Protein AF-A0AA37RGR0-F1 (afdb_monomer)

pLDDT: mean 70.83, std 10.88, range [36.5, 88.25]

Sequence (116 aa):
MSESHSDIPPELRQLAQSLLDRLDPAVRLAAARATSGSDGKCQQVWCPVCALAALVTGERHPLLTVIAEHSVSLLAVVRAMTDALDQEGTDAPEPPPTDPPQAPGRYEHIPVTVED

Structure (mmCIF, N/CA/C/O backbone):
data_AF-A0AA37RGR0-F1
#
_entry.id   AF-A0AA37RGR0-F1
#
loop_
_atom_site.group_PDB
_atom_site.id
_atom_site.type_symbol
_atom_site.label_atom_id
_atom_site.label_alt_id
_atom_site.label_comp_id
_atom_site.label_asym_id
_atom_site.label_entity_id
_atom_site.label_seq_id
_atom_site.pdbx_PDB_ins_code
_atom_site.Cartn_x
_atom_site.Cartn_y
_atom_site.Cartn_z
_atom_site.occupancy
_atom_site.B_iso_or_equiv
_atom_site.auth_seq_id
_atom_site.auth_comp_id
_atom_site.auth_asym_id
_atom_site.auth_atom_id
_atom_site.pdbx_PDB_model_num
ATOM 1 N N . MET A 1 1 ? 25.110 -13.740 -7.147 1.00 36.50 1 MET A N 1
ATOM 2 C CA . MET A 1 1 ? 24.512 -14.458 -8.290 1.00 36.50 1 MET A CA 1
ATOM 3 C C . MET A 1 1 ? 23.026 -14.152 -8.260 1.00 36.50 1 MET A C 1
ATOM 5 O O . MET A 1 1 ? 22.327 -14.713 -7.430 1.00 36.50 1 MET A O 1
ATOM 9 N N . SER A 1 2 ? 22.585 -13.179 -9.059 1.00 40.78 2 SER A N 1
ATOM 10 C CA . SER A 1 2 ? 21.219 -12.629 -9.024 1.00 40.78 2 SER A CA 1
ATOM 11 C C . SER A 1 2 ? 20.592 -12.626 -10.426 1.00 40.78 2 SER A C 1
ATOM 13 O O . SER A 1 2 ? 19.878 -11.699 -10.778 1.00 40.78 2 SER A O 1
ATOM 15 N N . GLU A 1 3 ? 20.878 -13.639 -11.246 1.00 52.19 3 GLU A N 1
ATOM 16 C CA . GLU A 1 3 ? 20.366 -13.777 -12.624 1.00 52.19 3 GLU A CA 1
ATOM 17 C C . GLU A 1 3 ? 19.110 -14.665 -12.686 1.00 52.19 3 GLU A C 1
ATOM 19 O O . GLU A 1 3 ? 19.064 -15.657 -13.401 1.00 52.19 3 GLU A O 1
ATOM 24 N N . SER A 1 4 ? 18.084 -14.374 -11.884 1.00 50.41 4 SER A N 1
ATOM 25 C CA . SER A 1 4 ? 16.814 -15.133 -11.944 1.00 50.41 4 SER A CA 1
ATOM 26 C C . SER A 1 4 ? 15.549 -14.305 -11.697 1.00 50.41 4 SER A C 1
ATOM 28 O O . SER A 1 4 ? 14.485 -14.870 -11.471 1.00 50.41 4 SER A O 1
ATOM 30 N N . HIS A 1 5 ? 15.627 -12.972 -11.796 1.00 54.62 5 HIS A N 1
ATOM 31 C CA . HIS A 1 5 ? 14.435 -12.108 -11.755 1.00 54.62 5 HIS A CA 1
ATOM 32 C C . HIS A 1 5 ? 14.075 -11.473 -13.108 1.00 54.62 5 HIS A C 1
ATOM 34 O O . HIS A 1 5 ? 13.065 -10.780 -13.184 1.00 54.62 5 HIS A O 1
ATOM 40 N N . SER A 1 6 ? 14.857 -11.704 -14.169 1.00 55.28 6 SER A N 1
ATOM 41 C CA . SER A 1 6 ? 14.632 -11.055 -15.471 1.00 55.28 6 SER A CA 1
ATOM 42 C C . SER A 1 6 ? 13.461 -11.625 -16.277 1.00 55.28 6 SER A C 1
ATOM 44 O O . SER A 1 6 ? 13.015 -10.973 -17.209 1.00 55.28 6 SER A O 1
ATOM 46 N N . ASP A 1 7 ? 12.897 -12.771 -15.890 1.00 59.69 7 ASP A N 1
ATOM 47 C CA . ASP A 1 7 ? 11.792 -13.404 -16.618 1.00 59.69 7 ASP A CA 1
ATOM 48 C C . ASP A 1 7 ? 10.538 -13.525 -15.746 1.00 59.69 7 ASP A C 1
ATOM 50 O O . ASP A 1 7 ? 10.009 -14.616 -15.529 1.00 59.69 7 ASP A O 1
ATOM 54 N N . ILE A 1 8 ? 10.032 -12.408 -15.208 1.00 69.38 8 ILE A N 1
ATOM 55 C CA . ILE A 1 8 ? 8.638 -12.401 -14.747 1.00 69.38 8 ILE A CA 1
ATOM 56 C C . ILE A 1 8 ? 7.747 -12.341 -15.998 1.00 69.38 8 ILE A C 1
ATOM 58 O O . ILE A 1 8 ? 7.770 -11.320 -16.703 1.00 69.38 8 ILE A O 1
ATOM 62 N N . PRO A 1 9 ? 6.956 -13.396 -16.287 1.00 77.44 9 PRO A N 1
ATOM 63 C CA . PRO A 1 9 ? 6.086 -13.421 -17.453 1.00 77.44 9 PRO A CA 1
ATOM 64 C C . PRO A 1 9 ? 5.092 -12.251 -17.394 1.00 77.44 9 PRO A C 1
ATOM 66 O O . PRO A 1 9 ? 4.609 -11.918 -16.304 1.00 77.44 9 PRO A O 1
ATOM 69 N N . PRO A 1 10 ? 4.776 -11.624 -18.543 1.00 78.06 10 PRO A N 1
ATOM 70 C CA . PRO A 1 10 ? 3.974 -10.397 -18.600 1.00 78.06 10 PRO A CA 1
ATOM 71 C C . PRO A 1 10 ? 2.606 -10.550 -17.918 1.00 78.0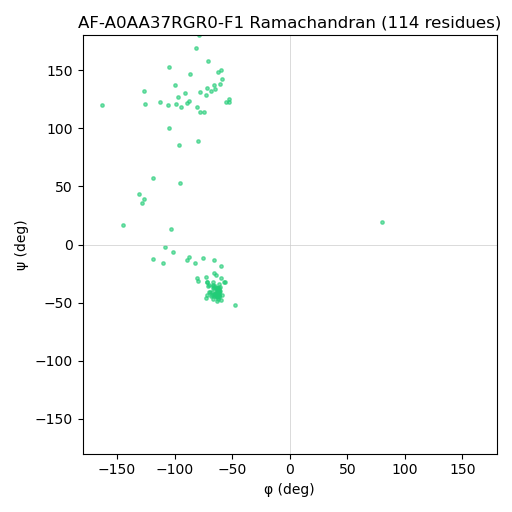6 10 PRO A C 1
ATOM 73 O O . PRO A 1 10 ? 2.146 -9.636 -17.244 1.00 78.06 10 PRO A O 1
ATOM 76 N N . GLU A 1 11 ? 2.021 -11.749 -17.959 1.00 79.69 11 GLU A N 1
ATOM 77 C CA . GLU A 1 11 ? 0.768 -12.090 -17.272 1.00 79.69 11 GLU A CA 1
ATOM 78 C C . GLU A 1 11 ? 0.848 -11.952 -15.738 1.00 79.69 11 GLU A C 1
ATOM 80 O O . GLU A 1 11 ? -0.072 -11.439 -15.098 1.00 79.69 11 GLU A O 1
ATOM 85 N N . LEU A 1 12 ? 1.960 -12.374 -15.116 1.00 81.94 12 LEU A N 1
ATOM 86 C CA . LEU A 1 12 ? 2.148 -12.235 -13.665 1.00 81.94 12 LEU A CA 1
ATOM 87 C C . LEU A 1 12 ? 2.384 -10.777 -13.265 1.00 81.94 12 LEU A C 1
ATOM 89 O O . LEU A 1 12 ? 1.954 -10.365 -12.186 1.00 81.94 12 LEU A O 1
ATOM 93 N N . ARG A 1 13 ? 3.027 -9.989 -14.133 1.00 75.12 13 ARG A N 1
ATOM 94 C CA . ARG A 1 13 ? 3.196 -8.543 -13.934 1.00 75.12 13 ARG A CA 1
ATOM 95 C C . ARG A 1 13 ? 1.869 -7.807 -14.011 1.00 75.12 13 ARG A C 1
ATOM 97 O O . ARG A 1 13 ? 1.556 -7.052 -13.095 1.00 75.12 13 ARG A O 1
ATOM 104 N N . GLN A 1 14 ? 1.062 -8.097 -15.024 1.00 85.19 14 GLN A N 1
ATOM 105 C CA . GLN A 1 14 ? -0.244 -7.470 -15.193 1.00 85.19 14 GLN A CA 1
ATOM 106 C C . GLN A 1 14 ? -1.182 -7.815 -14.026 1.00 85.19 14 GLN A C 1
ATOM 108 O O . GLN A 1 14 ? -1.899 -6.954 -13.508 1.00 85.19 14 GLN A O 1
ATOM 113 N N . LEU A 1 15 ? -1.106 -9.052 -13.520 1.00 85.81 15 LEU A N 1
ATOM 114 C CA . LEU A 1 15 ? -1.780 -9.440 -12.285 1.00 85.81 15 LEU A CA 1
ATOM 115 C C . LEU A 1 15 ? -1.264 -8.642 -11.078 1.00 85.81 15 LEU A C 1
ATOM 117 O O . LEU A 1 15 ? -2.074 -8.119 -10.310 1.00 85.81 15 LEU A O 1
ATOM 121 N N . ALA A 1 16 ? 0.055 -8.518 -10.915 1.00 84.38 16 ALA A N 1
ATOM 122 C CA . ALA A 1 16 ? 0.655 -7.766 -9.817 1.00 84.38 16 ALA A CA 1
ATOM 123 C C . ALA A 1 16 ? 0.265 -6.278 -9.850 1.00 84.38 16 ALA A C 1
ATOM 125 O O . ALA A 1 16 ? -0.140 -5.747 -8.819 1.00 84.38 16 ALA A O 1
ATOM 126 N N . GLN A 1 17 ? 0.297 -5.628 -11.016 1.00 82.81 17 GLN A N 1
ATOM 127 C CA . GLN A 1 17 ? -0.162 -4.246 -11.209 1.00 82.81 17 GLN A CA 1
ATOM 128 C C . GLN A 1 17 ? -1.644 -4.103 -10.852 1.00 82.81 17 GLN A C 1
ATOM 130 O O . GLN A 1 17 ? -2.002 -3.253 -10.038 1.00 82.81 17 GLN A O 1
ATOM 135 N N . SER A 1 18 ? -2.499 -5.009 -11.343 1.00 88.25 18 SER A N 1
ATOM 136 C CA . SER A 1 18 ? -3.933 -4.990 -11.020 1.00 88.25 18 SER A CA 1
ATOM 137 C C . SER A 1 18 ? -4.210 -5.160 -9.520 1.00 88.25 18 SER A C 1
ATOM 139 O O . SER A 1 18 ? -5.155 -4.578 -8.979 1.00 88.25 18 SER A O 1
ATOM 141 N N . LEU A 1 19 ? -3.375 -5.941 -8.827 1.00 86.56 19 LEU A N 1
ATOM 142 C CA . LEU A 1 19 ? -3.454 -6.129 -7.386 1.00 86.56 19 LEU A CA 1
ATOM 143 C C . LEU A 1 19 ? -2.968 -4.873 -6.651 1.00 86.56 19 LEU A C 1
ATOM 145 O O . LEU A 1 19 ? -3.656 -4.405 -5.747 1.00 86.56 19 LEU A O 1
ATOM 149 N N . LEU A 1 20 ? -1.831 -4.296 -7.053 1.00 83.94 20 LEU A N 1
ATOM 150 C CA . LEU A 1 20 ? -1.278 -3.065 -6.476 1.00 83.94 20 LEU A CA 1
ATOM 151 C C . LEU A 1 20 ? -2.239 -1.878 -6.629 1.00 83.94 20 LEU A C 1
ATOM 153 O O . LEU A 1 20 ? -2.418 -1.111 -5.680 1.00 83.94 20 LEU A O 1
ATOM 157 N N . ASP A 1 21 ? -2.915 -1.758 -7.769 1.00 84.50 21 ASP A N 1
ATOM 158 C CA . ASP A 1 21 ? -3.920 -0.717 -8.007 1.00 84.50 21 ASP A CA 1
ATOM 159 C C . ASP A 1 21 ? -5.141 -0.869 -7.101 1.00 84.50 21 ASP A C 1
ATOM 161 O O . ASP A 1 21 ? -5.671 0.116 -6.583 1.00 84.50 21 ASP A O 1
ATOM 165 N N . ARG A 1 22 ? -5.561 -2.108 -6.830 1.00 83.12 22 ARG A N 1
ATOM 166 C CA . ARG A 1 22 ? -6.644 -2.378 -5.873 1.00 83.12 22 ARG A CA 1
ATOM 167 C C . ARG A 1 22 ? -6.222 -2.177 -4.420 1.00 83.12 22 ARG A C 1
ATOM 169 O O . ARG A 1 22 ? -7.073 -1.869 -3.585 1.00 83.12 22 ARG A O 1
ATOM 176 N N . LEU A 1 23 ? -4.941 -2.351 -4.108 1.00 80.38 23 LEU A N 1
ATOM 177 C CA . LEU A 1 23 ? -4.411 -2.179 -2.757 1.00 80.38 23 LEU A CA 1
ATOM 178 C C . LEU A 1 23 ? -4.160 -0.709 -2.402 1.00 80.38 23 LEU A C 1
ATOM 180 O O . LEU A 1 23 ? -4.308 -0.365 -1.232 1.00 80.38 23 LEU A O 1
ATOM 184 N N . ASP A 1 24 ? -3.864 0.171 -3.366 1.00 74.81 24 ASP A N 1
ATOM 185 C CA . ASP A 1 24 ? -3.635 1.609 -3.119 1.00 74.81 24 ASP A CA 1
ATOM 186 C C . ASP A 1 24 ? -4.703 2.284 -2.234 1.00 74.81 24 ASP A C 1
ATOM 188 O O . ASP A 1 24 ? -4.341 2.872 -1.209 1.00 74.81 24 ASP A O 1
ATOM 192 N N . PRO A 1 25 ? -6.017 2.172 -2.530 1.00 79.12 25 PRO A N 1
ATOM 193 C CA . PRO A 1 25 ? -7.046 2.804 -1.706 1.00 79.12 25 PRO A CA 1
ATOM 194 C C . PRO A 1 25 ? -7.128 2.194 -0.303 1.00 79.12 25 PRO A C 1
ATOM 196 O O . PRO A 1 25 ? -7.371 2.915 0.667 1.00 79.12 25 PRO A O 1
ATOM 199 N N . ALA A 1 26 ? -6.890 0.886 -0.168 1.00 71.12 26 ALA A N 1
ATOM 200 C CA . ALA A 1 26 ? -6.874 0.212 1.126 1.00 71.12 26 ALA A CA 1
ATOM 201 C C . ALA A 1 26 ? -5.665 0.647 1.969 1.00 71.12 26 ALA A C 1
ATOM 203 O O . ALA A 1 26 ? -5.818 0.907 3.163 1.00 71.12 26 ALA A O 1
ATOM 204 N N . VAL A 1 27 ? -4.491 0.796 1.349 1.00 73.94 27 VAL A N 1
ATOM 205 C CA . VAL A 1 27 ? -3.263 1.276 1.997 1.00 73.94 27 VAL A CA 1
ATOM 206 C C . VAL A 1 27 ? -3.417 2.732 2.425 1.00 73.94 27 VAL A C 1
ATOM 208 O O . VAL A 1 27 ? -3.119 3.054 3.573 1.00 73.94 27 VAL A O 1
ATOM 211 N N . ARG A 1 28 ? -3.969 3.604 1.571 1.00 75.50 28 ARG A N 1
ATOM 212 C CA . ARG A 1 28 ? -4.271 5.000 1.937 1.00 75.50 28 ARG A CA 1
ATOM 213 C C . ARG A 1 28 ? -5.238 5.090 3.119 1.00 75.50 28 ARG A C 1
ATOM 215 O O . ARG A 1 28 ? -5.019 5.881 4.033 1.00 75.50 28 ARG A O 1
ATOM 222 N N . LEU A 1 29 ? -6.286 4.265 3.13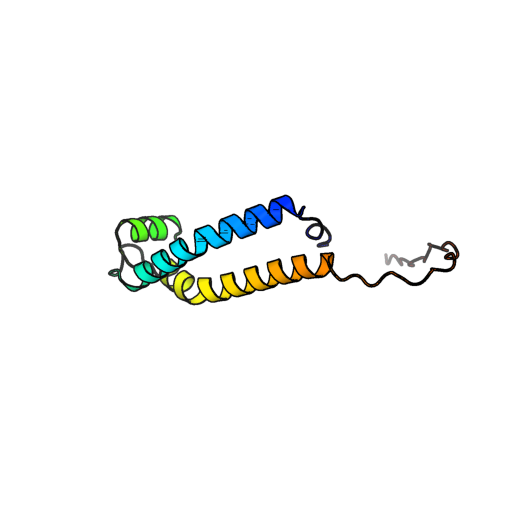0 1.00 71.38 29 LEU A N 1
ATOM 223 C CA . LEU A 1 29 ? -7.258 4.212 4.224 1.00 71.38 29 LEU A CA 1
ATOM 224 C C . LEU A 1 29 ? -6.633 3.670 5.523 1.00 71.38 29 LEU A C 1
ATOM 226 O O . LEU A 1 29 ? -6.916 4.179 6.608 1.00 71.38 29 LEU A O 1
ATOM 230 N N . ALA A 1 30 ? -5.783 2.646 5.424 1.00 64.12 30 ALA A N 1
ATOM 231 C CA . ALA A 1 30 ? -5.056 2.084 6.558 1.00 64.12 30 ALA A CA 1
ATOM 232 C C . ALA A 1 30 ? -4.049 3.090 7.136 1.00 64.12 30 ALA A C 1
ATOM 234 O O . ALA A 1 30 ? -4.006 3.263 8.352 1.00 64.12 30 ALA A O 1
ATOM 235 N N . ALA A 1 31 ? -3.321 3.812 6.280 1.00 65.94 31 ALA A N 1
ATOM 236 C CA . ALA A 1 31 ? -2.424 4.893 6.680 1.00 65.94 31 ALA A CA 1
ATOM 237 C C . ALA A 1 31 ? -3.185 6.026 7.391 1.00 65.94 31 ALA A C 1
ATOM 239 O O . ALA A 1 31 ? -2.766 6.476 8.455 1.00 65.94 31 ALA A O 1
ATOM 240 N N . ALA A 1 32 ? -4.352 6.426 6.872 1.00 66.19 32 ALA A N 1
ATOM 241 C CA . ALA A 1 32 ? -5.206 7.426 7.516 1.00 66.19 32 ALA A CA 1
ATOM 242 C C . ALA A 1 32 ? -5.756 6.957 8.877 1.00 66.19 32 ALA A C 1
ATOM 244 O O . ALA A 1 32 ? -5.865 7.752 9.808 1.00 66.19 32 ALA A O 1
ATOM 245 N N . ARG A 1 33 ? -6.082 5.666 9.033 1.00 62.41 33 ARG A N 1
ATOM 246 C CA . ARG A 1 33 ? -6.497 5.125 10.339 1.00 62.41 33 ARG A CA 1
ATOM 247 C C . ARG A 1 33 ? -5.345 5.050 11.330 1.00 62.41 33 ARG A C 1
ATOM 249 O O . ARG A 1 33 ? -5.543 5.398 12.493 1.00 62.41 33 ARG A O 1
ATOM 256 N N . ALA A 1 34 ? -4.161 4.647 10.875 1.00 59.56 34 ALA A N 1
ATOM 257 C CA . ALA A 1 34 ? -2.974 4.516 11.714 1.00 59.56 34 ALA A CA 1
ATOM 258 C C . ALA A 1 34 ? -2.573 5.841 12.385 1.00 59.56 34 ALA A C 1
ATOM 260 O O . ALA A 1 34 ? -2.063 5.826 13.502 1.00 59.56 34 ALA A O 1
ATOM 261 N N . THR A 1 35 ? -2.863 6.992 11.770 1.00 61.00 35 THR A N 1
ATOM 262 C CA . THR A 1 35 ? -2.586 8.310 12.365 1.00 61.00 35 THR A CA 1
ATOM 263 C C . THR A 1 35 ? -3.657 8.776 13.364 1.00 61.00 35 THR A C 1
ATOM 265 O O . THR A 1 35 ? -3.380 9.644 14.194 1.00 61.00 35 THR A O 1
ATOM 268 N N . SER A 1 36 ? -4.849 8.165 13.362 1.00 58.34 36 SER A N 1
ATOM 269 C CA . SER A 1 36 ? -6.036 8.624 14.113 1.00 58.34 36 SER A CA 1
ATOM 270 C C . SER A 1 36 ? -6.364 7.887 15.432 1.00 58.34 36 SER A C 1
ATOM 272 O O . SER A 1 36 ? -7.264 8.327 16.142 1.00 58.34 36 SER A O 1
ATOM 274 N N . GLY A 1 37 ? -5.669 6.794 15.782 1.00 59.19 37 GLY A N 1
ATOM 275 C CA . GLY A 1 37 ? -5.973 5.964 16.974 1.00 59.19 37 GLY A CA 1
ATOM 276 C C . GLY A 1 37 ? -5.470 6.523 18.317 1.00 59.19 37 GLY A C 1
ATOM 277 O O . GLY A 1 37 ? -4.844 7.565 18.339 1.00 59.19 37 GLY A O 1
ATOM 278 N N . SER A 1 38 ? -5.691 5.855 19.453 1.00 61.88 38 SER A N 1
ATOM 279 C CA . SER A 1 38 ? -5.046 6.157 20.758 1.00 61.88 38 SER A CA 1
ATOM 280 C C . SER A 1 38 ? -3.968 5.118 21.079 1.00 61.88 38 SER A C 1
ATOM 282 O O . SER A 1 38 ? -4.108 3.992 20.618 1.00 61.88 38 SER A O 1
ATOM 284 N N . ASP A 1 39 ? -2.924 5.437 21.853 1.00 64.38 39 ASP A N 1
ATOM 285 C CA . ASP A 1 39 ? -1.816 4.493 22.111 1.00 64.38 39 ASP A CA 1
ATOM 286 C C . ASP A 1 39 ? -2.305 3.124 22.618 1.00 64.38 39 ASP A C 1
ATOM 288 O O . ASP A 1 39 ? -3.067 3.033 23.583 1.00 64.38 39 ASP A O 1
ATOM 292 N N . GLY A 1 40 ? -1.893 2.058 21.923 1.00 66.81 40 GLY A N 1
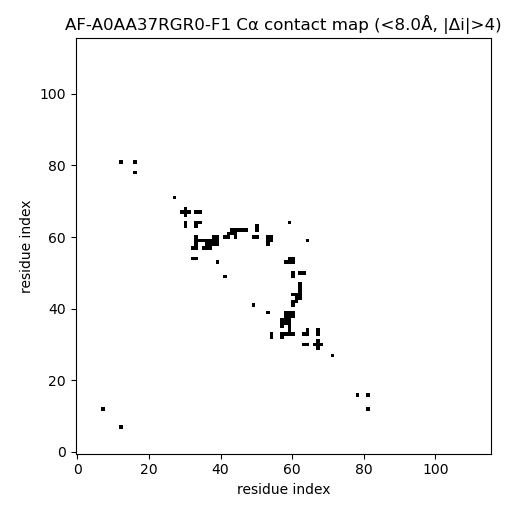ATOM 293 C CA . GLY A 1 40 ? -2.297 0.682 22.205 1.00 66.81 40 GLY A CA 1
ATOM 294 C C . GLY A 1 40 ? -1.516 0.018 23.342 1.00 66.81 40 GLY A C 1
ATOM 295 O O . GLY A 1 40 ? -0.479 0.500 23.800 1.00 66.81 40 GLY A O 1
ATOM 296 N N . LYS A 1 41 ? -2.004 -1.149 23.782 1.00 69.25 41 LYS A N 1
ATOM 297 C CA . LYS A 1 41 ? -1.454 -1.906 24.933 1.00 69.25 41 LYS A CA 1
ATOM 298 C C . LYS A 1 41 ? -0.022 -2.421 24.727 1.00 69.25 41 LYS A C 1
ATOM 300 O O . LYS A 1 41 ? 0.700 -2.626 25.697 1.00 69.25 41 LYS A O 1
ATOM 305 N N . CYS A 1 42 ? 0.389 -2.646 23.478 1.00 68.19 42 CYS A N 1
ATOM 306 C CA . CYS A 1 42 ? 1.750 -3.040 23.122 1.00 68.19 42 CYS A CA 1
ATOM 307 C C . CYS A 1 42 ? 2.432 -1.913 22.343 1.00 68.19 42 CYS A C 1
ATOM 309 O O . CYS A 1 42 ? 1.968 -1.526 21.277 1.00 68.19 42 CYS A O 1
ATOM 311 N N . GLN A 1 43 ? 3.568 -1.440 22.858 1.00 67.38 43 GLN A N 1
ATOM 312 C CA . GLN A 1 43 ? 4.406 -0.403 22.236 1.00 67.38 43 GLN A CA 1
ATOM 313 C C . GLN A 1 43 ? 5.665 -0.992 21.572 1.00 67.38 43 GLN A C 1
ATOM 315 O O . GLN A 1 43 ? 6.609 -0.278 21.243 1.00 67.38 43 GLN A O 1
ATOM 320 N N . GLN A 1 44 ? 5.718 -2.313 21.391 1.00 64.62 44 GLN A N 1
ATOM 321 C CA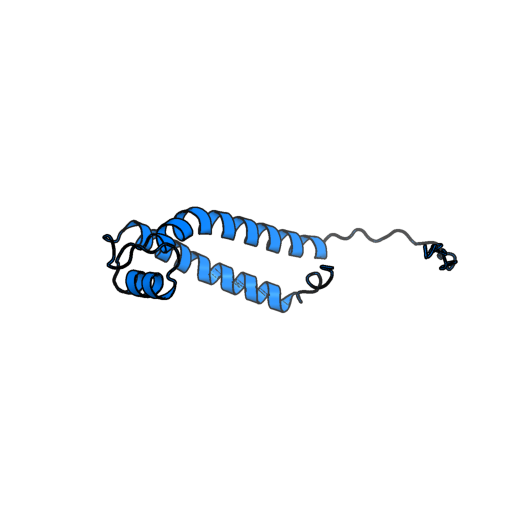 . GLN A 1 44 ? 6.904 -2.994 20.885 1.00 64.62 44 GLN A CA 1
ATOM 322 C C . GLN A 1 44 ? 6.983 -2.867 19.361 1.00 64.62 44 GLN A C 1
ATOM 324 O O . GLN A 1 44 ? 6.117 -3.348 18.636 1.00 64.62 44 GLN A O 1
ATOM 329 N N . VAL A 1 45 ? 8.050 -2.228 18.880 1.00 63.84 45 VAL A N 1
ATOM 330 C CA . VAL A 1 45 ? 8.208 -1.751 17.493 1.00 63.84 45 VAL A CA 1
ATOM 331 C C . VAL A 1 45 ? 8.132 -2.870 16.439 1.00 63.84 45 VAL A C 1
ATOM 333 O O . VAL A 1 45 ? 7.837 -2.586 15.289 1.00 63.84 45 VAL A O 1
ATOM 336 N N . TRP A 1 46 ? 8.309 -4.142 16.818 1.00 69.56 46 TRP A N 1
ATOM 337 C CA . TRP A 1 46 ? 8.346 -5.293 15.901 1.00 69.56 46 TRP A CA 1
ATOM 338 C C . TRP A 1 46 ? 7.370 -6.428 16.276 1.00 69.56 46 TRP A C 1
ATOM 340 O O . TRP A 1 46 ? 7.710 -7.603 16.184 1.00 69.56 46 TRP A O 1
ATOM 350 N N . CYS A 1 47 ? 6.155 -6.125 16.744 1.00 78.94 47 CYS A N 1
ATOM 351 C CA . CYS A 1 47 ? 5.132 -7.165 16.927 1.00 78.94 47 CYS A CA 1
ATOM 352 C C . CYS A 1 47 ? 4.050 -7.103 15.828 1.00 78.94 47 CYS A C 1
ATOM 354 O O . CYS A 1 47 ? 3.130 -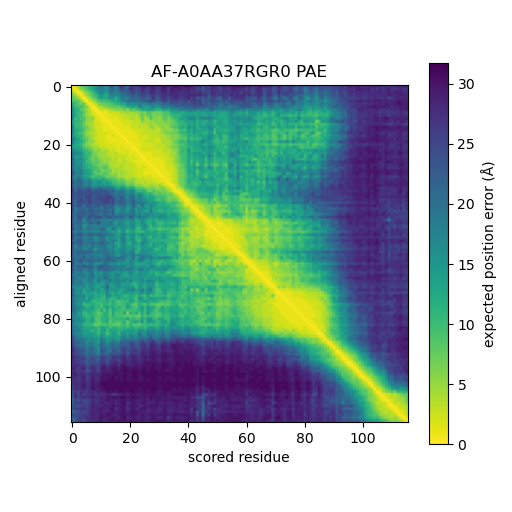6.286 15.933 1.00 78.94 47 CYS A O 1
ATOM 356 N N . PRO A 1 48 ? 4.105 -7.962 14.789 1.00 76.44 48 PRO A N 1
ATOM 357 C CA . PRO A 1 48 ? 3.153 -7.918 13.675 1.00 76.44 48 PRO A CA 1
ATOM 358 C C . PRO A 1 48 ? 1.722 -8.285 14.094 1.00 76.44 48 PRO A C 1
ATOM 360 O O . PRO A 1 48 ? 0.765 -7.717 13.576 1.00 76.44 48 PRO A O 1
ATOM 363 N N . VAL A 1 49 ? 1.555 -9.177 15.074 1.00 83.19 49 VAL A N 1
ATOM 364 C CA . VAL A 1 49 ? 0.231 -9.576 15.580 1.00 83.19 49 VAL A CA 1
ATOM 365 C C . VAL A 1 49 ? -0.414 -8.451 16.392 1.00 83.19 49 VAL A C 1
ATOM 367 O O . VAL A 1 49 ? -1.588 -8.151 16.188 1.00 83.19 49 VAL A O 1
ATOM 370 N N . CYS A 1 50 ? 0.345 -7.784 17.269 1.00 78.44 50 CYS A N 1
ATOM 371 C CA . CYS A 1 50 ? -0.169 -6.651 18.043 1.00 78.44 50 CYS A CA 1
ATOM 372 C C . CYS A 1 50 ? -0.496 -5.449 17.155 1.00 78.44 50 CYS A C 1
ATOM 374 O O . CYS A 1 50 ? -1.490 -4.777 17.406 1.00 78.44 50 CYS A O 1
ATOM 376 N N . ALA A 1 51 ? 0.285 -5.211 16.097 1.00 76.00 51 ALA A N 1
ATOM 377 C CA . ALA A 1 51 ? -0.043 -4.208 15.091 1.00 76.00 51 ALA A CA 1
ATOM 378 C C . ALA A 1 51 ? -1.373 -4.534 14.385 1.00 76.00 51 ALA A C 1
ATOM 380 O O . ALA A 1 51 ? -2.224 -3.659 14.255 1.00 76.00 51 ALA A O 1
ATOM 381 N N . LEU A 1 52 ? -1.595 -5.794 13.988 1.00 76.38 52 LEU A N 1
ATOM 382 C CA . LEU A 1 52 ? -2.847 -6.209 13.347 1.00 76.38 52 LEU A CA 1
ATOM 383 C C . LEU A 1 52 ? -4.050 -6.095 14.298 1.00 76.38 52 LEU A C 1
ATOM 385 O O . LEU A 1 52 ? -5.106 -5.604 13.907 1.00 76.38 52 LEU A O 1
ATOM 389 N N . ALA A 1 53 ? -3.882 -6.509 15.556 1.00 79.00 53 ALA A N 1
ATOM 390 C CA . ALA A 1 53 ? -4.914 -6.395 16.582 1.00 79.00 53 ALA A CA 1
ATOM 391 C C . ALA A 1 53 ? -5.260 -4.926 16.876 1.00 79.00 53 ALA A C 1
ATOM 393 O O . ALA A 1 53 ? -6.438 -4.578 16.892 1.00 79.00 53 ALA A O 1
ATOM 394 N N . ALA A 1 54 ? -4.246 -4.066 17.028 1.00 76.38 54 ALA A N 1
ATOM 395 C CA . ALA A 1 54 ? -4.419 -2.629 17.224 1.00 76.38 54 ALA A CA 1
ATOM 396 C C . ALA A 1 54 ? -5.127 -1.971 16.029 1.00 76.38 54 ALA A C 1
ATOM 398 O O . ALA A 1 54 ? -6.020 -1.149 16.214 1.00 76.38 54 ALA A O 1
ATOM 399 N N . LEU A 1 55 ? -4.808 -2.388 14.799 1.00 73.50 55 LEU A N 1
ATOM 400 C CA . LEU A 1 55 ? -5.483 -1.903 13.595 1.00 73.50 55 LEU A CA 1
ATOM 401 C C . LEU A 1 55 ? -6.982 -2.250 13.584 1.00 73.50 55 LEU A C 1
ATOM 403 O O . LEU A 1 55 ? -7.795 -1.416 13.187 1.00 73.50 55 LEU A O 1
ATOM 407 N N . VAL A 1 56 ? -7.354 -3.457 14.024 1.00 81.19 56 VAL A N 1
ATOM 408 C CA . VAL A 1 56 ? -8.762 -3.888 14.109 1.00 81.19 56 VAL A CA 1
ATOM 409 C C . VAL A 1 56 ? -9.511 -3.140 15.215 1.00 81.19 56 VAL A C 1
ATOM 411 O O . VAL A 1 56 ? -10.689 -2.828 15.047 1.00 81.19 56 VAL A O 1
ATOM 414 N N . THR A 1 57 ? -8.846 -2.823 16.329 1.00 78.19 57 THR A N 1
ATOM 415 C CA . THR A 1 57 ? -9.459 -2.105 17.457 1.00 78.19 57 THR A CA 1
ATOM 416 C C . THR A 1 57 ? -9.406 -0.579 17.334 1.00 78.19 57 THR A C 1
ATOM 418 O O . THR A 1 57 ? -10.096 0.105 18.087 1.00 78.19 57 THR A O 1
ATOM 421 N N . GLY A 1 58 ? -8.643 -0.034 16.380 1.00 70.56 58 GLY A N 1
ATOM 422 C CA . GLY A 1 58 ? -8.450 1.411 16.205 1.00 70.56 58 GLY A CA 1
ATOM 423 C C . GLY A 1 58 ? -7.418 2.024 17.161 1.00 70.56 58 GLY A C 1
ATOM 424 O O . GLY A 1 58 ? -7.417 3.234 17.382 1.00 70.56 58 GLY A O 1
ATOM 425 N N . GLU A 1 59 ? -6.544 1.204 17.739 1.00 76.81 59 GLU A N 1
ATOM 426 C CA . GLU A 1 59 ? -5.438 1.625 18.601 1.00 76.81 59 GLU A CA 1
ATOM 427 C C . GLU A 1 59 ? -4.186 1.964 17.752 1.00 76.81 59 GLU A C 1
ATOM 429 O O . GLU A 1 59 ? -3.929 1.356 16.710 1.00 76.81 59 GLU A O 1
ATOM 434 N N . ARG A 1 60 ? -3.375 2.941 18.185 1.00 66.56 60 ARG A N 1
ATOM 435 C CA . ARG A 1 60 ? -2.082 3.294 17.573 1.00 66.56 60 ARG A CA 1
ATOM 436 C C . ARG A 1 60 ? -1.013 2.286 17.991 1.00 66.56 60 ARG A C 1
ATOM 438 O O . ARG A 1 60 ? -0.837 2.016 19.178 1.00 66.56 60 ARG A O 1
ATOM 445 N N . HIS A 1 61 ? -0.263 1.772 17.017 1.00 76.12 61 HIS A N 1
ATOM 446 C CA . HIS A 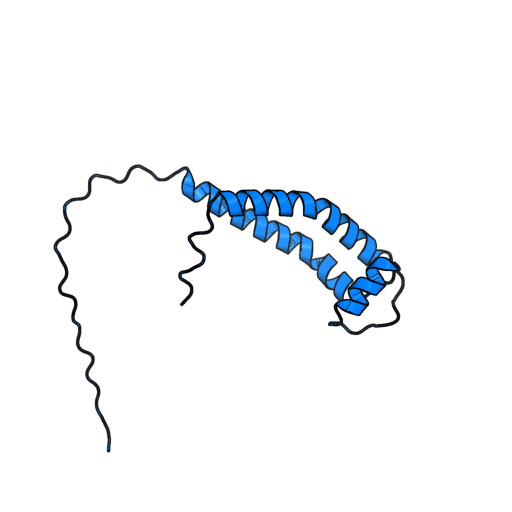1 61 ? 0.904 0.920 17.245 1.00 76.12 61 HIS A CA 1
ATOM 447 C C . HIS A 1 61 ? 2.113 1.502 16.495 1.00 76.12 61 HIS A C 1
ATOM 449 O O . HIS A 1 61 ? 1.981 1.798 15.307 1.00 76.12 61 HIS A O 1
ATOM 455 N N . PRO A 1 62 ? 3.297 1.632 17.125 1.00 73.12 62 PRO A N 1
ATOM 456 C CA . PRO A 1 62 ? 4.453 2.318 16.533 1.00 73.12 62 PRO A CA 1
ATOM 457 C C . PRO A 1 62 ? 4.901 1.728 15.185 1.00 73.12 62 PRO 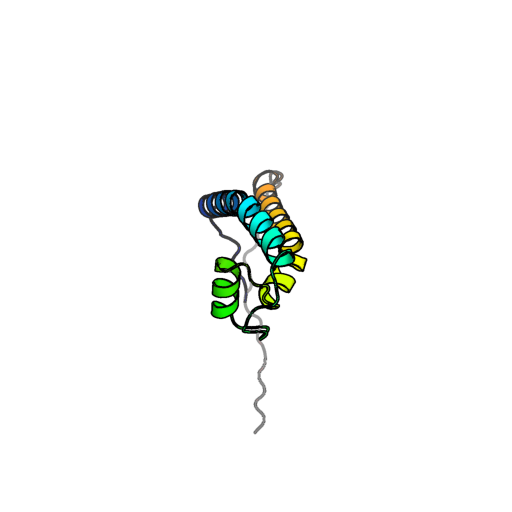A C 1
ATOM 459 O O . PRO A 1 62 ? 5.313 2.463 14.295 1.00 73.12 62 PRO A O 1
ATOM 462 N N . LEU A 1 63 ? 4.736 0.414 14.991 1.00 71.69 63 LEU A N 1
ATOM 463 C CA . LEU A 1 63 ? 4.987 -0.261 13.707 1.00 71.69 63 LEU A CA 1
ATOM 464 C C . LEU A 1 63 ? 4.068 0.268 12.578 1.00 71.69 63 LEU A C 1
ATOM 466 O O . LEU A 1 63 ? 4.518 0.479 11.456 1.00 71.69 63 LEU A O 1
ATOM 470 N N . LEU A 1 64 ? 2.788 0.536 12.869 1.00 71.56 64 LEU A N 1
ATOM 471 C CA . LEU A 1 64 ? 1.831 1.042 11.874 1.00 71.56 64 LEU A CA 1
ATOM 472 C C . LEU A 1 64 ? 2.124 2.491 11.481 1.00 71.56 64 LEU A C 1
ATOM 474 O O . LEU A 1 64 ? 1.958 2.839 10.315 1.00 71.56 64 LEU A O 1
ATOM 478 N N . THR A 1 65 ? 2.583 3.312 12.427 1.00 73.19 65 THR A N 1
ATOM 479 C CA . THR A 1 65 ? 2.975 4.703 12.164 1.00 73.19 65 THR A CA 1
ATOM 480 C C . THR A 1 65 ? 4.153 4.763 11.194 1.00 73.19 65 THR A C 1
ATOM 482 O O . THR A 1 65 ? 4.063 5.429 10.169 1.00 73.19 65 THR A O 1
ATOM 485 N N . VAL A 1 66 ? 5.208 3.978 11.442 1.00 76.06 66 VAL A N 1
ATOM 486 C CA . VAL A 1 66 ? 6.395 3.932 10.568 1.00 76.06 66 VAL A CA 1
ATOM 487 C C . VAL A 1 66 ? 6.051 3.413 9.167 1.00 76.06 66 VAL A C 1
ATOM 489 O O . VAL A 1 66 ? 6.548 3.937 8.169 1.00 76.06 66 VAL A O 1
ATOM 492 N N . ILE A 1 67 ? 5.170 2.409 9.065 1.00 75.12 67 ILE A N 1
ATOM 493 C CA . ILE A 1 67 ? 4.681 1.940 7.760 1.00 75.12 67 ILE A CA 1
ATOM 494 C C . ILE A 1 67 ? 3.887 3.047 7.060 1.00 75.12 67 ILE A C 1
ATOM 496 O O . ILE A 1 67 ? 4.087 3.267 5.869 1.00 75.12 67 ILE A O 1
ATOM 500 N N . ALA A 1 68 ? 3.006 3.763 7.760 1.00 72.06 68 ALA A N 1
ATOM 501 C CA . ALA A 1 68 ? 2.226 4.846 7.162 1.00 72.06 68 ALA A CA 1
ATOM 502 C C . ALA A 1 68 ? 3.120 5.981 6.625 1.00 72.06 68 ALA A C 1
ATOM 504 O O . ALA A 1 68 ? 2.841 6.507 5.549 1.00 72.06 68 ALA A O 1
ATOM 505 N N . GLU A 1 69 ? 4.214 6.300 7.319 1.00 75.88 69 GLU A N 1
ATOM 506 C CA . GLU A 1 69 ? 5.146 7.376 6.953 1.00 75.88 69 GLU A CA 1
ATOM 507 C C . GLU A 1 69 ? 5.867 7.124 5.617 1.00 75.88 69 GLU A C 1
ATOM 509 O O . GLU A 1 69 ? 6.101 8.048 4.837 1.00 75.88 69 GLU A O 1
ATOM 514 N N . HIS A 1 70 ? 6.222 5.866 5.337 1.00 82.31 70 HIS A N 1
ATOM 515 C CA . HIS A 1 70 ? 7.104 5.527 4.213 1.00 82.31 70 HIS A CA 1
ATOM 516 C C . HIS A 1 70 ? 6.472 4.623 3.147 1.00 82.31 70 HIS A C 1
ATOM 518 O O . HIS A 1 70 ? 7.025 4.492 2.053 1.00 82.31 70 HIS A O 1
ATOM 524 N N . SER A 1 71 ? 5.310 4.022 3.419 1.00 77.75 71 SER A N 1
ATOM 525 C CA . SER A 1 71 ? 4.660 3.076 2.496 1.00 77.75 71 SER A CA 1
ATOM 526 C C . SER A 1 71 ? 4.280 3.705 1.160 1.00 77.75 71 SER A C 1
ATOM 528 O O . SER A 1 71 ? 4.442 3.056 0.133 1.00 77.75 71 SER A O 1
ATOM 530 N N . VAL A 1 72 ? 3.827 4.962 1.146 1.00 79.38 72 VAL A N 1
ATOM 531 C CA . VAL A 1 72 ? 3.391 5.640 -0.088 1.00 79.38 72 VAL A CA 1
ATOM 532 C C . VAL A 1 72 ? 4.568 5.904 -1.027 1.00 79.38 72 VAL A C 1
ATOM 534 O O . VAL A 1 72 ? 4.477 5.622 -2.221 1.00 79.38 72 VAL A O 1
ATOM 537 N N . SER A 1 73 ? 5.693 6.385 -0.491 1.00 84.25 73 SER A N 1
ATOM 538 C CA . SER A 1 73 ? 6.918 6.605 -1.268 1.00 84.25 73 SER A CA 1
ATOM 539 C C . SER A 1 73 ? 7.468 5.292 -1.819 1.00 84.25 73 SER A C 1
ATOM 541 O O . SER A 1 73 ? 7.863 5.227 -2.980 1.00 84.25 73 SER A O 1
ATOM 543 N N . LEU A 1 74 ? 7.436 4.226 -1.013 1.00 84.00 74 LEU A N 1
ATOM 544 C CA . LEU A 1 74 ? 7.855 2.898 -1.452 1.00 84.00 74 LEU A CA 1
ATOM 545 C C . LEU A 1 74 ? 6.963 2.366 -2.587 1.00 84.00 74 LEU A C 1
ATOM 547 O O . LEU A 1 74 ? 7.479 1.873 -3.586 1.00 84.00 74 LEU A O 1
ATOM 551 N N . LEU A 1 75 ? 5.638 2.513 -2.475 1.00 83.62 75 LEU A N 1
ATOM 552 C CA . LEU A 1 75 ? 4.683 2.090 -3.508 1.00 83.62 75 LEU A CA 1
ATOM 553 C C . LEU A 1 75 ? 4.871 2.857 -4.822 1.00 83.62 75 LEU A C 1
ATOM 555 O O . LEU A 1 75 ? 4.767 2.267 -5.894 1.00 83.62 75 LEU A O 1
ATOM 559 N N . ALA A 1 76 ? 5.184 4.153 -4.751 1.00 86.06 76 ALA A N 1
ATOM 560 C CA . ALA A 1 76 ? 5.489 4.961 -5.930 1.00 86.06 76 ALA A CA 1
ATOM 561 C C . ALA A 1 76 ? 6.756 4.473 -6.656 1.00 86.06 76 ALA A C 1
ATOM 563 O O . ALA A 1 76 ? 6.752 4.365 -7.880 1.00 86.06 76 ALA A O 1
ATOM 564 N N . VAL A 1 77 ? 7.811 4.123 -5.912 1.00 87.88 77 VAL A N 1
ATOM 565 C CA . VAL A 1 77 ? 9.048 3.566 -6.486 1.00 87.88 77 VAL A CA 1
ATOM 566 C C . VAL A 1 77 ? 8.791 2.208 -7.143 1.00 87.88 77 VAL A C 1
ATOM 568 O O . VAL A 1 77 ? 9.248 1.984 -8.260 1.00 87.88 77 VAL A O 1
ATOM 571 N N . VAL A 1 78 ? 8.023 1.325 -6.497 1.00 86.50 78 VAL A N 1
ATOM 572 C CA . VAL A 1 78 ? 7.673 0.011 -7.066 1.00 86.50 78 VAL A CA 1
ATOM 573 C C . VAL A 1 78 ? 6.881 0.162 -8.368 1.00 86.50 78 VAL A C 1
ATOM 575 O O . VAL A 1 78 ? 7.187 -0.536 -9.330 1.00 86.50 78 VAL A O 1
ATOM 578 N N . ARG A 1 79 ? 5.925 1.101 -8.440 1.00 83.50 79 ARG A N 1
ATOM 579 C CA . ARG A 1 79 ? 5.188 1.387 -9.685 1.00 83.50 79 ARG A CA 1
ATOM 580 C C . ARG A 1 79 ? 6.089 1.914 -10.796 1.00 83.50 79 ARG A C 1
ATOM 582 O O . ARG A 1 79 ? 6.013 1.440 -11.920 1.00 83.50 79 ARG A O 1
ATOM 589 N N . ALA A 1 80 ? 6.983 2.845 -10.470 1.00 85.12 80 ALA A N 1
ATOM 590 C CA . ALA A 1 80 ? 7.936 3.368 -11.443 1.00 85.12 80 ALA A CA 1
ATOM 591 C C . ALA A 1 80 ? 8.856 2.264 -11.994 1.00 85.12 80 ALA A C 1
ATOM 593 O O . ALA A 1 80 ? 9.171 2.261 -13.180 1.00 85.12 80 ALA A O 1
ATOM 594 N N . MET A 1 81 ? 9.256 1.303 -11.153 1.00 83.88 81 MET A N 1
ATOM 595 C CA . MET A 1 81 ? 10.024 0.136 -11.593 1.00 83.88 81 MET A CA 1
ATOM 596 C C . MET A 1 81 ? 9.201 -0.785 -12.498 1.00 83.88 81 MET A C 1
ATOM 598 O O . MET A 1 81 ? 9.719 -1.224 -13.519 1.00 83.88 81 MET A O 1
ATOM 602 N N . THR A 1 82 ? 7.935 -1.069 -12.169 1.00 82.56 82 THR A N 1
ATOM 603 C CA . THR A 1 82 ? 7.083 -1.892 -13.046 1.00 82.56 82 THR A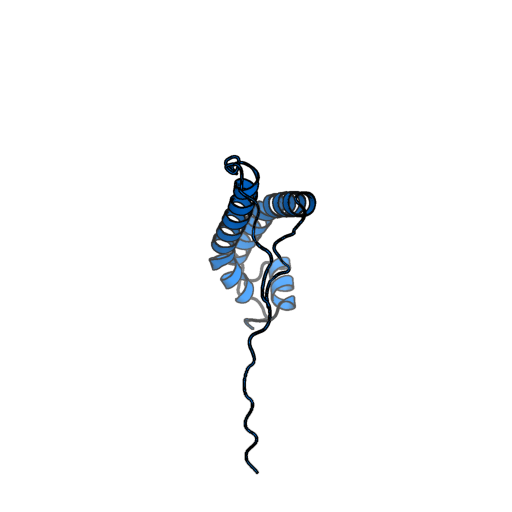 CA 1
ATOM 604 C C . THR A 1 82 ? 6.825 -1.220 -14.391 1.00 82.56 82 THR A C 1
ATOM 606 O O . THR A 1 82 ? 6.931 -1.887 -15.413 1.00 82.56 82 THR A O 1
ATOM 609 N N . ASP A 1 83 ? 6.579 0.091 -14.405 1.00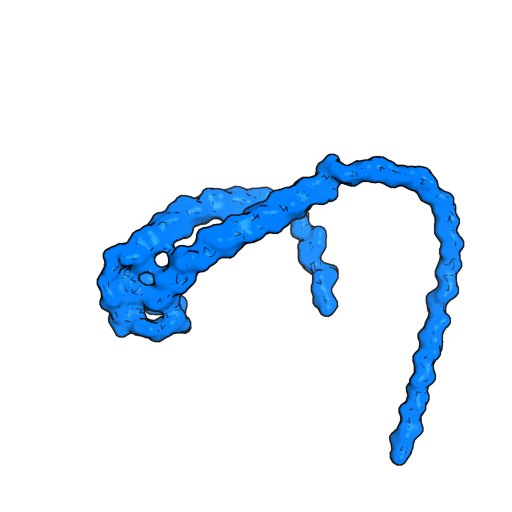 80.25 83 ASP A N 1
ATOM 610 C CA . ASP A 1 83 ? 6.331 0.846 -15.639 1.00 80.25 83 ASP A CA 1
ATOM 611 C C . ASP A 1 83 ? 7.580 0.905 -16.533 1.00 80.25 83 ASP A C 1
ATOM 613 O O . ASP A 1 83 ? 7.476 0.817 -17.756 1.00 80.25 83 ASP A O 1
ATOM 617 N N . ALA A 1 84 ? 8.773 1.025 -15.937 1.00 77.56 84 ALA A N 1
ATOM 618 C CA . ALA A 1 84 ? 10.033 0.981 -16.675 1.00 77.56 84 ALA A CA 1
ATOM 619 C C . ALA A 1 84 ? 10.238 -0.379 -17.367 1.00 77.56 84 ALA A C 1
ATOM 621 O O . ALA A 1 84 ? 10.596 -0.416 -18.540 1.00 77.56 84 ALA A O 1
ATOM 622 N N . LEU A 1 85 ? 9.931 -1.484 -16.678 1.00 74.00 85 LEU A N 1
ATOM 623 C CA . LEU A 1 85 ? 10.029 -2.842 -17.232 1.00 74.00 85 LEU A CA 1
ATOM 624 C C . LEU A 1 85 ? 9.031 -3.110 -18.373 1.00 74.00 85 LEU A C 1
ATOM 626 O O . LEU A 1 85 ? 9.276 -3.980 -19.209 1.00 74.00 85 LEU A O 1
ATOM 630 N N . ASP A 1 86 ? 7.910 -2.386 -18.423 1.00 67.00 86 ASP A N 1
ATOM 631 C CA . ASP A 1 86 ? 6.952 -2.480 -19.530 1.00 67.00 86 ASP A CA 1
ATOM 632 C C . ASP A 1 86 ? 7.397 -1.671 -20.763 1.00 67.00 86 ASP A C 1
ATOM 634 O O . ASP A 1 86 ? 7.136 -2.080 -21.898 1.00 67.00 86 ASP A O 1
ATOM 638 N N . GLN A 1 87 ? 8.119 -0.561 -20.571 1.00 63.66 87 GLN A N 1
ATOM 639 C CA . GLN A 1 87 ? 8.640 0.254 -21.679 1.00 63.66 87 GLN A CA 1
ATOM 640 C C . GLN A 1 87 ? 9.791 -0.429 -22.430 1.00 63.66 87 GLN A C 1
ATOM 642 O O . GLN A 1 87 ? 9.884 -0.292 -23.651 1.00 63.66 87 GLN A O 1
ATOM 647 N N . GLU A 1 88 ? 10.613 -1.232 -21.749 1.00 59.56 88 GLU A N 1
ATOM 648 C CA . GLU A 1 88 ? 11.733 -1.952 -22.379 1.00 59.56 88 GLU A CA 1
ATOM 649 C C . GLU A 1 88 ? 11.290 -3.030 -23.393 1.00 59.56 88 GLU A C 1
ATOM 651 O O . GLU A 1 88 ? 12.100 -3.492 -24.194 1.00 59.56 88 GLU A O 1
ATOM 656 N N . GLY A 1 89 ? 10.003 -3.402 -23.422 1.00 56.16 89 GLY A N 1
ATOM 657 C CA . GLY A 1 89 ? 9.453 -4.360 -24.389 1.00 56.16 89 GLY A CA 1
ATOM 658 C C . GLY A 1 89 ? 8.939 -3.765 -25.709 1.00 56.16 89 GLY A C 1
ATOM 659 O O . GLY A 1 89 ? 8.680 -4.530 -26.636 1.00 56.16 89 GLY A O 1
ATOM 660 N N . THR A 1 90 ? 8.761 -2.440 -25.815 1.00 51.38 90 THR A N 1
ATOM 661 C CA . THR A 1 90 ? 8.029 -1.822 -26.948 1.00 51.38 90 THR A CA 1
ATOM 662 C C . THR A 1 90 ? 8.913 -1.026 -27.916 1.00 51.38 90 THR A C 1
ATOM 664 O O . THR A 1 90 ? 8.491 -0.781 -29.041 1.00 51.38 90 THR A O 1
ATOM 667 N N . ASP A 1 91 ? 10.143 -0.668 -27.539 1.00 51.72 91 ASP A N 1
ATOM 668 C CA . ASP A 1 91 ? 10.961 0.283 -28.311 1.00 51.72 91 ASP A CA 1
ATOM 669 C C . ASP A 1 91 ? 12.385 -0.232 -28.578 1.00 51.72 91 ASP A C 1
ATOM 671 O O . ASP A 1 91 ? 13.372 0.483 -28.416 1.00 51.72 91 ASP A O 1
ATOM 675 N N . ALA A 1 92 ? 12.516 -1.506 -28.961 1.00 57.22 92 ALA A N 1
ATOM 676 C CA . ALA A 1 92 ? 13.782 -2.023 -29.474 1.00 57.22 92 ALA A CA 1
ATOM 677 C C . ALA A 1 92 ? 13.952 -1.571 -30.940 1.00 57.22 92 ALA A C 1
ATOM 679 O O . ALA A 1 92 ? 13.186 -2.025 -31.797 1.00 57.22 92 ALA A O 1
ATOM 680 N N . PRO A 1 93 ? 14.936 -0.711 -31.278 1.00 60.47 93 PRO A N 1
ATOM 681 C CA . PRO A 1 93 ? 15.269 -0.432 -32.669 1.00 60.47 93 PRO A CA 1
ATOM 682 C C . PRO A 1 93 ? 15.709 -1.733 -33.347 1.00 60.47 93 PRO A C 1
ATOM 684 O O . PRO A 1 93 ? 16.460 -2.513 -32.757 1.00 60.47 93 PRO A O 1
ATOM 687 N N . GLU A 1 94 ? 15.255 -1.964 -34.581 1.00 53.59 94 GLU A N 1
ATOM 688 C CA . GLU A 1 94 ? 15.654 -3.129 -35.375 1.00 53.59 94 GLU A CA 1
ATOM 689 C C . GLU A 1 94 ? 17.194 -3.208 -35.439 1.00 53.59 94 GLU A C 1
ATOM 691 O O . GLU A 1 94 ? 17.838 -2.226 -35.833 1.00 53.59 94 GLU A O 1
ATOM 696 N N . PRO A 1 95 ? 17.817 -4.319 -34.997 1.00 57.97 95 PRO A N 1
ATOM 697 C CA . PRO A 1 95 ? 19.266 -4.418 -34.973 1.00 57.97 95 PRO A CA 1
ATOM 698 C C . PRO A 1 95 ? 19.805 -4.389 -36.412 1.00 57.97 95 PRO A C 1
ATOM 700 O O . PRO A 1 95 ? 19.248 -5.061 -37.285 1.00 57.97 95 PRO A O 1
ATOM 703 N N . PRO A 1 96 ? 20.894 -3.647 -36.694 1.00 67.25 96 PRO A N 1
ATOM 704 C CA . PRO A 1 96 ? 21.537 -3.706 -37.999 1.00 67.25 96 PRO A CA 1
ATOM 705 C C . PRO A 1 96 ? 22.006 -5.144 -38.296 1.00 67.25 96 PRO A C 1
ATOM 707 O O . PRO A 1 96 ? 22.333 -5.893 -37.366 1.00 67.25 96 PRO A O 1
ATOM 710 N N . PRO A 1 97 ? 22.059 -5.553 -39.579 1.00 55.41 97 PRO A N 1
ATOM 711 C CA . PRO A 1 97 ? 22.484 -6.896 -39.956 1.00 55.41 97 PRO A CA 1
ATOM 712 C C . PRO A 1 97 ? 23.875 -7.182 -39.381 1.00 55.41 97 PRO A C 1
ATOM 714 O O . PRO A 1 97 ? 24.828 -6.439 -39.608 1.00 55.41 97 PRO A O 1
ATOM 717 N N . THR A 1 98 ? 23.962 -8.246 -38.587 1.00 58.66 98 THR A N 1
ATOM 718 C CA . THR A 1 98 ? 25.181 -8.674 -37.898 1.00 58.66 98 THR A CA 1
ATOM 719 C C . THR A 1 98 ? 25.966 -9.630 -38.799 1.00 58.66 98 THR A C 1
ATOM 721 O O . THR A 1 98 ? 25.439 -10.667 -39.202 1.00 58.66 98 THR A O 1
ATOM 724 N N . ASP A 1 99 ? 27.219 -9.286 -39.109 1.00 59.38 99 ASP A N 1
ATOM 725 C CA . ASP A 1 99 ? 28.206 -10.200 -39.703 1.00 59.38 99 ASP A CA 1
ATOM 726 C C . ASP A 1 99 ? 28.497 -11.384 -38.752 1.00 59.38 99 ASP A C 1
ATOM 728 O O . ASP A 1 99 ? 28.441 -11.219 -37.528 1.00 59.38 99 ASP A O 1
ATOM 732 N N . PRO A 1 100 ? 28.816 -12.588 -39.265 1.00 56.41 100 PRO A N 1
ATOM 733 C CA . PRO A 1 100 ? 28.927 -13.787 -38.441 1.00 56.41 100 PRO A CA 1
ATOM 734 C C . PRO A 1 100 ? 30.090 -13.691 -37.429 1.00 56.41 100 PRO A C 1
ATOM 736 O O . PRO A 1 100 ? 31.216 -13.364 -37.815 1.00 56.41 100 PRO A O 1
ATOM 739 N N . PRO A 1 101 ? 29.874 -14.042 -36.145 1.00 58.84 101 PRO A N 1
ATOM 740 C CA . PRO A 1 101 ? 30.944 -14.083 -35.155 1.00 58.84 101 PRO A CA 1
ATOM 741 C C . PRO A 1 101 ? 31.899 -15.261 -35.397 1.00 58.84 101 PRO A C 1
ATOM 743 O O . PRO A 1 101 ? 31.473 -16.403 -35.581 1.00 58.84 101 PRO A O 1
ATOM 746 N N . GLN A 1 102 ? 33.207 -15.004 -35.319 1.00 61.09 102 GLN A N 1
ATOM 747 C CA . GLN A 1 102 ? 34.221 -16.054 -35.196 1.00 61.09 102 GLN A CA 1
ATOM 748 C C . GLN A 1 102 ? 34.109 -16.743 -33.824 1.00 61.09 102 GLN A C 1
ATOM 750 O O . GLN A 1 102 ? 34.008 -16.093 -32.784 1.00 61.09 102 GLN A O 1
ATOM 755 N N . ALA A 1 103 ? 34.106 -18.078 -33.835 1.00 57.12 103 ALA A N 1
ATOM 756 C CA . ALA A 1 103 ? 33.934 -18.927 -32.658 1.00 57.12 103 ALA A CA 1
ATOM 757 C C . ALA A 1 103 ? 35.156 -18.902 -31.700 1.00 57.12 103 ALA A C 1
ATOM 759 O O . ALA A 1 103 ? 36.266 -18.573 -32.119 1.00 57.12 103 ALA A O 1
ATOM 760 N N . PRO A 1 104 ? 34.972 -19.252 -30.409 1.00 57.91 104 PRO A N 1
ATOM 761 C CA . PRO A 1 104 ? 35.793 -18.739 -29.315 1.00 57.91 104 PRO A CA 1
ATOM 762 C C . PRO A 1 104 ? 36.896 -19.704 -28.848 1.00 57.91 104 PRO A C 1
ATOM 764 O O . PRO A 1 104 ? 36.647 -20.882 -28.595 1.00 57.91 104 PRO A O 1
ATOM 767 N N . GLY A 1 105 ? 38.098 -19.179 -28.605 1.00 55.81 105 GLY A N 1
ATOM 768 C CA . GLY A 1 105 ? 39.121 -19.856 -27.804 1.00 55.81 105 GLY A CA 1
ATOM 769 C C . GLY A 1 105 ? 38.830 -19.676 -26.313 1.00 55.81 105 GLY A C 1
ATOM 770 O O . GLY A 1 105 ? 39.271 -18.702 -25.714 1.00 55.81 105 GLY A O 1
ATOM 771 N N . ARG A 1 106 ? 38.044 -20.580 -25.715 1.00 68.06 106 ARG A N 1
ATOM 772 C CA . ARG A 1 106 ? 37.714 -20.566 -24.277 1.00 68.06 106 ARG A CA 1
ATOM 773 C C . ARG A 1 106 ? 38.646 -21.497 -23.503 1.00 68.06 106 ARG A C 1
ATOM 775 O O . ARG A 1 106 ? 38.288 -22.646 -23.267 1.00 68.06 106 ARG A O 1
ATOM 782 N N . TYR A 1 107 ? 39.815 -21.001 -23.105 1.00 69.94 107 TYR A N 1
ATOM 783 C CA . TYR A 1 107 ? 40.545 -21.525 -21.946 1.00 69.94 107 TYR A CA 1
ATOM 784 C C . TYR A 1 107 ? 41.603 -20.514 -21.493 1.00 69.94 107 TYR A C 1
ATOM 786 O O . TYR A 1 107 ? 42.505 -20.191 -22.262 1.00 69.94 107 TYR A O 1
ATOM 794 N N . GLU A 1 108 ? 41.520 -20.042 -20.249 1.00 72.62 108 GLU A N 1
ATOM 795 C CA . GLU A 1 108 ? 42.587 -19.266 -19.612 1.00 72.62 108 GLU A CA 1
ATOM 796 C C . GLU A 1 108 ? 42.956 -19.949 -18.293 1.00 72.62 108 GLU A C 1
ATOM 798 O O . GLU A 1 108 ? 42.104 -20.208 -17.443 1.00 72.62 108 GLU A O 1
ATOM 803 N N . HIS A 1 109 ? 44.223 -20.346 -18.174 1.00 69.00 109 HIS A N 1
ATOM 804 C CA . HIS A 1 109 ? 44.720 -21.178 -17.084 1.00 69.00 109 HIS A CA 1
ATOM 805 C C . HIS A 1 109 ? 45.146 -20.307 -15.895 1.00 69.00 109 HIS A C 1
ATOM 807 O O . HIS A 1 109 ? 46.034 -19.468 -16.034 1.00 69.00 109 HIS A O 1
ATOM 813 N N . ILE A 1 110 ? 44.578 -20.550 -14.711 1.00 79.56 110 ILE A N 1
ATOM 814 C CA . ILE A 1 110 ? 44.979 -19.883 -13.463 1.00 79.56 110 ILE A CA 1
ATOM 815 C C . ILE A 1 110 ? 45.999 -20.779 -12.740 1.00 79.56 110 ILE A C 1
ATOM 817 O O . ILE A 1 110 ? 45.657 -21.911 -12.391 1.00 79.56 110 ILE A O 1
ATOM 821 N N . PRO A 1 111 ? 47.250 -20.337 -12.516 1.00 72.19 111 PRO A N 1
ATOM 822 C CA . PRO A 1 111 ? 48.221 -21.120 -11.761 1.00 72.19 111 PRO A CA 1
ATOM 823 C C . PRO A 1 111 ? 47.877 -21.116 -10.263 1.00 72.19 111 PRO A C 1
ATOM 825 O O . PRO A 1 111 ? 47.698 -20.057 -9.667 1.00 72.19 111 PRO A O 1
ATOM 828 N N . VAL A 1 112 ? 47.814 -22.304 -9.653 1.00 81.06 112 VAL A N 1
ATOM 829 C CA . VAL A 1 112 ? 47.695 -22.482 -8.197 1.00 81.06 112 VAL A CA 1
ATOM 830 C C . VAL A 1 112 ? 49.047 -22.940 -7.660 1.00 81.06 112 VAL A C 1
ATOM 832 O O . VAL A 1 112 ? 49.552 -23.985 -8.069 1.00 81.06 112 VAL A O 1
ATOM 835 N N . THR A 1 113 ? 49.631 -22.165 -6.751 1.00 79.94 113 THR A N 1
ATOM 836 C CA . THR A 1 113 ? 50.823 -22.548 -5.986 1.00 79.94 113 THR A CA 1
ATOM 837 C C . THR A 1 113 ? 50.392 -23.081 -4.624 1.00 79.94 113 THR A C 1
ATOM 839 O O . THR A 1 113 ? 49.637 -22.417 -3.918 1.00 79.94 113 THR A O 1
ATOM 842 N N . VAL A 1 114 ? 50.848 -24.282 -4.270 1.00 75.69 114 VAL A N 1
ATOM 843 C CA . VAL A 1 114 ? 50.649 -24.873 -2.940 1.00 75.69 114 VAL A CA 1
ATOM 844 C C . VAL A 1 114 ? 51.931 -24.636 -2.143 1.00 75.69 114 VAL A C 1
ATOM 846 O O . VAL A 1 114 ? 53.002 -25.039 -2.592 1.00 75.69 114 VAL A O 1
ATOM 849 N N . GLU A 1 115 ? 51.824 -23.941 -1.012 1.00 70.31 115 GLU A N 1
ATOM 850 C CA . GLU A 1 115 ? 52.888 -23.830 -0.005 1.00 70.31 115 GLU A CA 1
ATOM 851 C C . GLU A 1 115 ? 52.705 -24.959 1.025 1.00 70.31 115 GLU A C 1
ATOM 853 O O . GLU A 1 115 ? 51.582 -25.178 1.486 1.00 70.31 115 GLU A O 1
ATOM 858 N N . ASP A 1 116 ? 53.788 -25.690 1.320 1.00 62.09 116 ASP A N 1
ATOM 859 C CA . ASP A 1 116 ? 53.878 -26.730 2.366 1.00 62.09 116 ASP A CA 1
ATOM 860 C C . ASP A 1 116 ? 54.023 -26.123 3.774 1.00 62.09 116 ASP A C 1
ATOM 862 O O . ASP A 1 116 ? 54.809 -25.156 3.929 1.00 62.09 116 ASP A O 1
#

Secondary structure (DSSP, 8-state):
---SSS---HHHHHHHHHHHHHHHHHHHHHHHHHHHSEE-S---TT-HHHHHHHHHHTEE-HHHHHHHHHHHHHHHHHHHHHHHHHHTTT--PPPPPPPPPPPP----PPP-PPP-

Radius of gyration: 25.14 Å; Cα contacts (8 Å, |Δi|>4): 62; chains: 1; bounding box: 63×35×65 Å

Foldseek 3Di:
DPPPPLDPDVVVLVVVVVVLVVCVVVLVVLLVLLVQAAADPDADLPDPVSVVVCSVVSHHHNVSNVCSVCVVVVSVVVVVVSVVSVVVPPDDDDDDDDDDDDDDDPDDDDDDDDDD

Solvent-accessible surface area (backbone atoms only — not comparable to full-atom values): 7401 Å² total; per-residue (Å²): 140,82,92,78,72,88,78,70,54,68,69,61,50,55,50,49,50,58,48,52,64,65,40,48,65,54,51,54,52,49,34,56,49,39,76,68,36,51,85,37,97,58,76,61,65,84,43,70,65,60,38,52,52,23,60,76,72,48,27,24,29,59,45,46,44,58,46,44,75,46,47,63,64,52,52,52,52,53,50,54,52,53,55,51,65,59,52,72,74,76,72,73,75,83,76,74,91,76,78,85,81,82,84,80,91,86,81,83,88,82,88,83,85,83,86,134

Mean predicted aligned error: 17.31 Å